Protein 2HF1 (pdb70)

Foldseek 3Di:
DDDDDDDQAPPPPRHHWDQDPVQRWTHDLVQQWTWHQPPNRTDPVRIDHHDVVRNVVVD/DDDDDQAPPPPRHHWDQDVVQRWTADLVQQWTWHQDPNRTDPVRIDHHDPVRSVVVD

Nearest PDB structures (foldseek):
  2hf1-assembly1_A  TM=1.003E+00  e=1.181E-09  Chromobacterium violaceum ATCC 12472
  2pk7-assembly1_B  TM=8.295E-01  e=1.193E-05  Pseudomonas protegens Pf-5
  2jr6-assembly1_A  TM=7.618E-01  e=2.304E-05  Neisseria meningitidis Z2491
  2jny-assembly1_A  TM=8.254E-01  e=7.559E-04  Corynebacterium glutamicum
  2js4-assembly1_A  TM=7.408E-01  e=1.896E-04  Bordetella bronchiseptica RB50

Solvent-accessible surface area: 7024 Å² total

Secondary structure (DSSP, 8-state):
----EEE-B-TTT--B-EEETTTTEEEETTTTEEEE-BTTB--GGG-EEPPHHHHGGG-/--EEE-B-TTT--B-EEETTTTEEEETTTTEEEE-BTTB--GGG-EEPPHHHHGGG-

Sequence (116 aa):
DAKFLEILVCPLCKGPLVFDKSKDELICKGDRLAFPIKDGIPLESEARELAPEEEVKLEKFLEILVCPLCKGPLVFDKSKDELICKGDRLAFPIKDGIPLESEARELAPEEEVKLE

Structure (mmCIF, N/CA/C/O backbone):
data_2HF1
#
_entry.id   2HF1
#
_cell.length_a   27.517
_cell.length_b   93.854
_cell.length_c   87.219
_cell.angle_alpha   90.00
_cell.angle_beta   90.00
_cell.angle_gamma   90.00
#
_symmetry.space_group_name_H-M   'C 2 2 21'
#
loop_
_entity.id
_entity.type
_entity.pdbx_description
1 polymer 'Tetraacyldisaccharide-1-P 4-kinase'
2 non-polymer 'ZINC ION'
3 water water
#
loop_
_atom_site.group_PDB
_atom_site.id
_atom_site.type_symbol
_atom_site.label_atom_id
_atom_site.label_alt_id
_atom_site.label_comp_id
_atom_site.label_asym_id
_atom_site.label_entity_id
_atom_site.label_seq_id
_atom_site.pdbx_PDB_ins_code
_atom_site.Cartn_x
_atom_site.Cartn_y
_atom_site.Cartn_z
_atom_site.occupancy
_atom_site.B_iso_or_equiv
_atom_site.auth_seq_id
_atom_site.auth_comp_id
_atom_site.auth_asym_id
_atom_site.auth_atom_id
_atom_site.pdbx_PDB_model_num
ATOM 1 N N . ASP A 1 2 ? -0.180 52.346 48.091 1.00 42.04 2 ASP A N 1
ATOM 2 C CA . ASP A 1 2 ? -0.766 51.284 47.223 1.00 41.31 2 ASP A CA 1
ATOM 3 C C . ASP A 1 2 ? -0.720 49.927 47.924 1.00 41.55 2 ASP A C 1
ATOM 4 O O . ASP A 1 2 ? 0.107 49.703 48.810 1.00 41.92 2 ASP A O 1
ATOM 6 N N . ALA A 1 3 ? -1.614 49.028 47.524 1.00 40.63 3 ALA A N 1
ATOM 7 C CA . ALA A 1 3 ? -1.672 47.698 48.109 1.00 38.12 3 ALA A CA 1
ATOM 8 C C . ALA A 1 3 ? -0.499 46.885 47.593 1.00 37.66 3 ALA A C 1
ATOM 9 O O . ALA A 1 3 ? -0.280 46.796 46.385 1.00 37.28 3 ALA A O 1
ATOM 11 N N . LYS A 1 4 ? 0.259 46.297 48.508 1.00 35.75 4 LYS A N 1
ATOM 12 C CA . LYS A 1 4 ? 1.403 45.490 48.117 1.00 33.27 4 LYS A CA 1
ATOM 13 C C . LYS A 1 4 ? 1.524 44.237 48.967 1.00 29.77 4 LYS A C 1
ATOM 14 O O . LYS A 1 4 ? 0.861 44.102 49.998 1.00 25.52 4 LYS A O 1
ATOM 20 N N . PHE A 1 5 ? 2.374 43.323 48.516 1.00 26.22 5 PHE A N 1
ATOM 21 C CA . PHE A 1 5 ? 2.583 42.062 49.206 1.00 25.15 5 PHE A CA 1
ATOM 22 C C . PHE A 1 5 ? 3.808 42.075 50.119 1.00 23.05 5 PHE A C 1
ATOM 23 O O . PHE A 1 5 ? 4.950 42.069 49.658 1.00 21.96 5 PHE A O 1
ATOM 31 N N . LEU A 1 6 ? 3.546 42.102 51.422 1.00 22.04 6 LEU A N 1
ATOM 32 C CA . LEU A 1 6 ? 4.589 42.088 52.438 1.00 21.30 6 LEU A CA 1
ATOM 33 C C . LEU A 1 6 ? 4.227 41.016 53.468 1.00 22.10 6 LEU A C 1
ATOM 34 O O . LEU A 1 6 ? 3.144 41.053 54.060 1.00 18.79 6 LEU A O 1
ATOM 39 N N . GLU A 1 7 ? 5.118 40.050 53.670 1.00 21.68 7 GLU A N 1
ATOM 40 C CA . GLU A 1 7 ? 4.858 39.005 54.657 1.00 21.81 7 GLU A CA 1
ATOM 41 C C . GLU A 1 7 ? 6.109 38.647 55.450 1.00 20.58 7 GLU A C 1
ATOM 42 O O . GLU A 1 7 ? 7.186 38.470 54.885 1.00 20.10 7 GLU A O 1
ATOM 48 N N . ILE A 1 8 ? 5.965 38.564 56.770 1.00 19.99 8 ILE A N 1
ATOM 49 C CA . ILE A 1 8 ? 7.091 38.213 57.628 1.00 18.14 8 ILE A CA 1
ATOM 50 C C . ILE A 1 8 ? 7.449 36.748 57.367 1.00 15.73 8 ILE A C 1
ATOM 51 O O . ILE A 1 8 ? 6.574 35.903 57.222 1.00 15.26 8 ILE A O 1
ATOM 56 N N . LEU A 1 9 ? 8.740 36.451 57.292 1.00 15.80 9 LEU A N 1
ATOM 57 C CA . LEU A 1 9 ? 9.174 35.092 57.011 1.00 15.97 9 LEU A CA 1
ATOM 58 C C . LEU A 1 9 ? 9.517 34.289 58.249 1.00 15.80 9 LEU A C 1
ATOM 59 O O . LEU A 1 9 ? 10.685 34.135 58.580 1.00 15.97 9 LEU A O 1
ATOM 64 N N . VAL A 1 10 ? 8.481 33.812 58.936 1.00 16.31 10 VAL A N 1
ATOM 65 C CA . VAL A 1 10 ? 8.636 32.976 60.113 1.00 18.81 10 VAL A CA 1
ATOM 66 C C . VAL A 1 10 ? 7.695 31.798 59.914 1.00 18.90 10 VAL A C 1
ATOM 67 O O . VAL A 1 10 ? 6.725 31.890 59.154 1.00 19.96 10 VAL A O 1
ATOM 71 N N . CYS A 1 11 ? 7.990 30.687 60.573 1.00 19.67 11 CYS A N 1
ATOM 72 C CA . CYS A 1 11 ? 7.153 29.508 60.446 1.00 20.99 11 CYS A CA 1
ATOM 73 C C . CYS A 1 11 ? 5.746 29.836 60.930 1.00 23.23 11 CYS A C 1
ATOM 74 O O . CYS A 1 11 ? 5.573 30.377 62.016 1.00 24.70 11 CYS A O 1
ATOM 77 N N . PRO A 1 12 ? 4.721 29.510 60.131 1.00 26.07 12 PRO A N 1
ATOM 78 C CA . PRO A 1 12 ? 3.340 29.797 60.528 1.00 29.51 12 PRO A CA 1
ATOM 79 C C . PRO A 1 12 ? 2.905 29.106 61.824 1.00 33.24 12 PRO A C 1
ATOM 80 O O . PRO A 1 12 ? 1.859 29.433 62.382 1.00 35.73 12 PRO A O 1
ATOM 84 N N . LEU A 1 13 ? 3.710 28.162 62.305 1.00 34.71 13 LEU A N 1
ATOM 85 C CA . LEU A 1 13 ? 3.387 27.443 63.533 1.00 35.34 13 LEU A CA 1
ATOM 86 C C . LEU A 1 13 ? 4.110 27.941 64.783 1.00 35.37 13 LEU A C 1
ATOM 87 O O . LEU A 1 13 ? 3.486 28.494 65.690 1.00 35.34 13 LEU A O 1
ATOM 92 N N . CYS A 1 14 ? 5.423 27.736 64.832 1.00 33.37 14 CYS A N 1
ATOM 93 C CA . CYS A 1 14 ? 6.227 28.133 65.984 1.00 31.28 14 CYS A CA 1
ATOM 94 C C . CYS A 1 14 ? 6.726 29.573 65.930 1.00 32.87 14 CYS A C 1
ATOM 95 O O . CYS A 1 14 ? 7.301 30.067 66.901 1.00 32.79 14 CYS A O 1
ATOM 98 N N . LYS A 1 15 ? 6.513 30.239 64.799 1.00 33.87 15 LYS A N 1
ATOM 99 C CA . LYS A 1 15 ? 6.968 31.616 64.611 1.00 32.86 15 LYS A CA 1
ATOM 100 C C . LYS A 1 15 ? 8.490 31.739 64.623 1.00 30.61 15 LYS A C 1
ATOM 101 O O . LYS A 1 15 ? 9.031 32.820 64.859 1.00 30.30 15 LYS A O 1
ATOM 107 N N . GLY A 1 16 ? 9.178 30.632 64.360 1.00 27.88 16 GLY A N 1
ATOM 108 C CA . GLY A 1 16 ? 10.632 30.656 64.332 1.00 27.20 16 GLY A CA 1
ATOM 109 C C . GLY A 1 16 ? 11.157 30.980 62.944 1.00 25.72 16 GLY A C 1
ATOM 110 O O . GLY A 1 16 ? 10.388 30.979 61.981 1.00 24.29 16 GLY A O 1
ATOM 111 N N . PRO A 1 17 ? 12.463 31.262 62.803 1.00 26.42 17 PRO A N 1
ATOM 112 C CA . PRO A 1 17 ? 13.064 31.585 61.504 1.00 24.70 17 PRO A CA 1
ATOM 113 C C . PRO A 1 17 ? 13.086 30.388 60.554 1.00 22.86 17 PRO A C 1
ATOM 114 O O . PRO A 1 17 ? 13.028 29.238 60.983 1.00 20.63 17 PRO A O 1
ATOM 118 N N . LEU A 1 18 ? 13.173 30.673 59.261 1.00 19.06 18 LEU A N 1
ATOM 119 C CA . LEU A 1 18 ? 13.193 29.631 58.243 1.00 19.65 18 LEU A CA 1
ATOM 120 C C . LEU A 1 18 ? 14.532 29.578 57.530 1.00 17.88 18 LEU A C 1
ATOM 121 O O . LEU A 1 18 ? 15.219 30.595 57.390 1.00 18.24 18 LEU A O 1
ATOM 126 N N . VAL A 1 19 ? 14.904 28.383 57.084 1.00 19.20 19 VAL A N 1
ATOM 127 C CA . VAL A 1 19 ? 16.158 28.195 56.363 1.00 20.52 19 VAL A CA 1
ATOM 128 C C . VAL A 1 19 ? 15.843 28.095 54.872 1.00 19.38 19 VAL A C 1
ATOM 129 O O . VAL A 1 19 ? 15.015 27.280 54.462 1.00 19.45 19 VAL A O 1
ATOM 133 N N . PHE A 1 20 ? 16.497 28.925 54.066 1.00 17.72 20 PHE A N 1
ATOM 134 C CA . PHE A 1 20 ? 16.248 28.919 52.632 1.00 19.15 20 PHE A CA 1
ATOM 135 C C . PHE A 1 20 ? 17.029 27.811 51.955 1.00 19.31 20 PHE A C 1
ATOM 136 O O . PHE A 1 20 ? 18.245 27.720 52.105 1.00 18.92 20 PH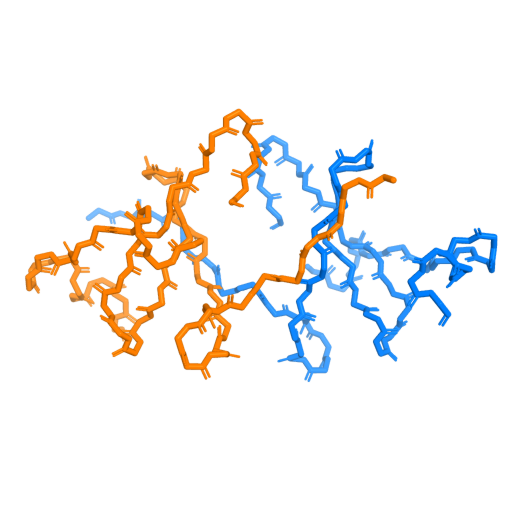E A O 1
ATOM 144 N N . ASP A 1 21 ? 16.310 26.960 51.230 1.00 21.05 21 ASP A N 1
ATOM 145 C CA . ASP A 1 21 ? 16.923 25.861 50.491 1.00 22.88 21 ASP A CA 1
ATOM 146 C C . ASP A 1 21 ? 16.881 26.240 49.017 1.00 23.99 21 ASP A C 1
ATOM 147 O O . ASP A 1 21 ? 15.827 26.195 48.385 1.00 24.23 21 ASP A O 1
ATOM 152 N N . LYS A 1 22 ? 18.033 26.619 48.479 1.00 27.95 22 LYS A N 1
ATOM 153 C CA . LYS A 1 22 ? 18.146 27.029 47.083 1.00 32.08 22 LYS A CA 1
ATOM 154 C C . LYS A 1 22 ? 17.767 25.930 46.086 1.00 33.76 22 LYS A C 1
ATOM 155 O O . LYS A 1 22 ? 17.048 26.184 45.116 1.00 33.33 22 LYS A O 1
ATOM 161 N N . SER A 1 23 ? 18.243 24.715 46.331 1.00 34.70 23 SER A N 1
ATOM 162 C CA . SER A 1 23 ? 17.981 23.589 45.438 1.00 36.20 23 SER A CA 1
ATOM 163 C C . SER A 1 23 ? 16.514 23.175 45.307 1.00 35.65 23 SER A C 1
ATOM 164 O O . SER A 1 23 ? 16.081 22.767 44.233 1.00 35.63 23 SER A O 1
ATOM 167 N N . LYS A 1 24 ? 15.749 23.265 46.389 1.00 35.73 24 LYS A N 1
ATOM 168 C CA . LYS A 1 24 ? 14.337 22.890 46.335 1.00 36.07 24 LYS A CA 1
ATOM 169 C C . LYS A 1 24 ? 13.423 24.106 46.380 1.00 34.67 24 LYS A C 1
ATOM 170 O O . LYS A 1 24 ? 12.199 23.966 46.379 1.00 33.63 24 LYS A O 1
ATOM 176 N N . ASP A 1 25 ? 14.031 25.290 46.392 1.00 33.07 25 ASP A N 1
ATOM 177 C CA . ASP A 1 25 ? 13.311 26.557 46.484 1.00 33.08 25 ASP A CA 1
ATOM 178 C C . ASP A 1 25 ? 12.199 26.434 47.525 1.00 28.85 25 ASP A C 1
ATOM 179 O O . ASP A 1 25 ? 11.013 26.547 47.225 1.00 28.47 25 ASP A O 1
ATOM 184 N N . GLU A 1 26 ? 12.613 26.177 48.759 1.00 24.67 26 GLU A N 1
ATOM 185 C CA . GLU A 1 26 ? 11.689 26.030 49.877 1.00 23.01 26 GLU A CA 1
ATOM 186 C C . GLU A 1 26 ? 12.244 26.743 51.100 1.00 19.69 26 GLU A C 1
ATOM 187 O O . GLU A 1 26 ? 13.436 27.043 51.165 1.00 19.10 26 GLU A O 1
ATOM 193 N N . LEU A 1 27 ? 11.367 27.023 52.054 1.00 16.90 27 LEU A N 1
ATOM 194 C CA . LEU A 1 27 ? 11.766 27.657 53.309 1.00 16.59 27 LEU A CA 1
ATOM 195 C C . LEU A 1 27 ? 11.466 26.603 54.367 1.00 15.00 27 LEU A C 1
ATOM 196 O O . LEU A 1 27 ? 10.317 26.202 54.548 1.00 14.14 27 LEU A O 1
ATOM 201 N N . ILE A 1 28 ? 12.514 26.156 55.051 1.00 16.85 28 ILE A N 1
ATOM 202 C CA . ILE A 1 28 ? 12.415 25.096 56.041 1.00 16.57 28 ILE A CA 1
ATOM 203 C C . ILE A 1 28 ? 12.370 25.528 57.501 1.00 18.52 28 ILE A C 1
ATOM 204 O O . ILE A 1 28 ? 13.106 26.417 57.926 1.00 14.43 28 ILE A O 1
ATOM 209 N N . CYS A 1 29 ? 11.489 24.897 58.269 1.00 18.50 29 CYS A N 1
ATOM 210 C CA . CYS A 1 29 ? 11.442 25.177 59.693 1.00 22.14 29 CYS A CA 1
ATOM 211 C C . CYS A 1 29 ? 12.102 23.967 60.333 1.00 23.79 29 CYS A C 1
ATOM 212 O O . CYS A 1 29 ? 11.540 22.874 60.334 1.00 21.93 29 CYS A O 1
ATOM 215 N N . LYS A 1 30 ? 13.300 24.173 60.863 1.00 24.85 30 LYS A N 1
ATOM 216 C CA . LYS A 1 30 ? 14.058 23.104 61.491 1.00 30.35 30 LYS A CA 1
ATOM 217 C C . LYS A 1 30 ? 13.300 22.481 62.661 1.00 30.78 30 LYS A C 1
ATOM 218 O O . LYS A 1 30 ? 13.103 21.267 62.705 1.00 31.63 30 LYS A O 1
ATOM 224 N N . GLY A 1 31 ? 12.865 23.321 63.595 1.00 31.68 31 GLY A N 1
ATOM 225 C CA . GLY A 1 31 ? 12.148 22.848 64.768 1.00 32.72 31 GLY A CA 1
ATOM 226 C C . GLY A 1 31 ? 10.881 22.043 64.535 1.00 35.44 31 GLY A C 1
ATOM 227 O O . GLY A 1 31 ? 10.508 21.216 65.371 1.00 36.07 31 GLY A O 1
ATOM 228 N N . ASP A 1 32 ? 10.211 22.274 63.410 1.00 33.60 32 ASP A N 1
ATOM 229 C CA . ASP A 1 32 ? 8.982 21.550 63.101 1.00 30.70 32 ASP A CA 1
ATOM 230 C C . ASP A 1 32 ? 9.168 20.529 61.985 1.00 29.54 32 ASP A C 1
ATOM 231 O O . ASP A 1 32 ? 8.257 19.762 61.683 1.00 27.65 32 ASP A O 1
ATOM 236 N N . ARG A 1 33 ? 10.350 20.525 61.378 1.00 29.35 33 ARG A N 1
ATOM 237 C CA . ARG A 1 33 ? 10.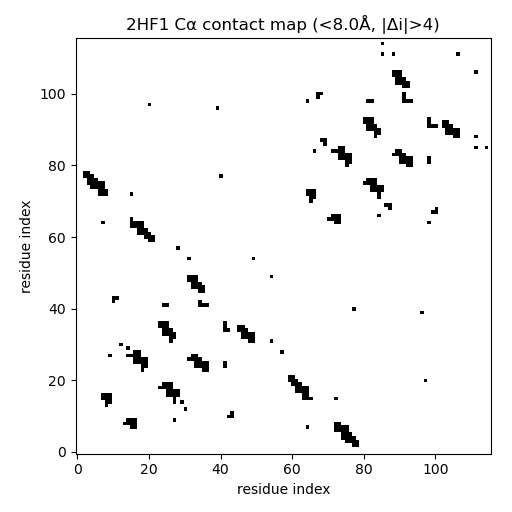655 19.596 60.300 1.00 29.54 33 ARG A CA 1
ATOM 238 C C . ARG A 1 33 ? 9.619 19.704 59.189 1.00 29.45 33 ARG A C 1
ATOM 239 O O . ARG A 1 33 ? 9.055 18.703 58.740 1.00 28.79 33 ARG A O 1
ATOM 241 N N . LEU A 1 34 ? 9.380 20.935 58.754 1.00 27.62 34 LEU A N 1
ATOM 242 C CA . LEU A 1 34 ? 8.427 21.221 57.696 1.00 26.65 34 LEU A CA 1
ATOM 243 C C . LEU A 1 34 ? 9.090 22.107 56.645 1.00 25.87 34 LEU A C 1
ATOM 244 O O . LEU A 1 34 ? 9.939 22.943 56.973 1.00 25.88 34 LEU A O 1
ATOM 249 N N . ALA A 1 35 ? 8.701 21.918 55.388 1.00 22.47 35 ALA A N 1
ATOM 250 C CA . ALA A 1 35 ? 9.234 22.719 54.290 1.00 22.76 35 ALA A CA 1
ATOM 251 C C . ALA A 1 35 ? 8.074 23.433 53.608 1.00 23.38 35 ALA A C 1
ATOM 252 O O . ALA A 1 35 ? 7.122 22.795 53.155 1.00 24.99 35 ALA A O 1
ATOM 254 N N . PHE A 1 36 ? 8.146 24.757 53.548 1.00 20.56 36 PHE A N 1
ATOM 255 C CA . PHE A 1 36 ? 7.103 25.536 52.902 1.00 21.14 36 PHE A CA 1
ATOM 256 C C . PHE A 1 36 ? 7.562 25.856 51.493 1.00 19.83 36 PHE A C 1
ATOM 257 O O . PHE A 1 36 ? 8.728 26.149 51.262 1.00 20.09 36 PHE A O 1
ATOM 265 N N . PRO A 1 37 ? 6.642 25.796 50.527 1.00 20.23 37 PRO A N 1
ATOM 266 C CA . PRO A 1 37 ? 7.019 26.081 49.147 1.00 20.13 37 PRO A CA 1
ATOM 267 C C . PRO A 1 37 ? 7.066 27.554 48.787 1.00 20.45 37 PRO A C 1
ATOM 268 O O . PRO A 1 37 ? 6.427 28.392 49.422 1.00 20.85 37 PRO A O 1
ATOM 272 N N . ILE A 1 38 ? 7.839 27.849 47.755 1.00 21.88 38 ILE A N 1
ATOM 273 C CA . ILE A 1 38 ? 7.962 29.191 47.223 1.00 24.39 38 ILE A CA 1
ATOM 274 C C . ILE A 1 38 ? 7.397 29.027 45.817 1.00 27.35 38 ILE A C 1
ATOM 275 O O . ILE A 1 38 ? 7.968 28.315 44.990 1.00 28.43 38 ILE A O 1
ATOM 280 N N . LYS A 1 39 ? 6.250 29.645 45.564 1.00 27.86 39 LYS A N 1
ATOM 281 C CA . LYS A 1 39 ? 5.603 29.541 44.261 1.00 30.22 39 LYS A CA 1
ATOM 282 C C . LYS A 1 39 ? 5.636 30.883 43.545 1.00 30.68 39 LYS A C 1
ATOM 283 O O . LYS A 1 39 ? 5.246 31.90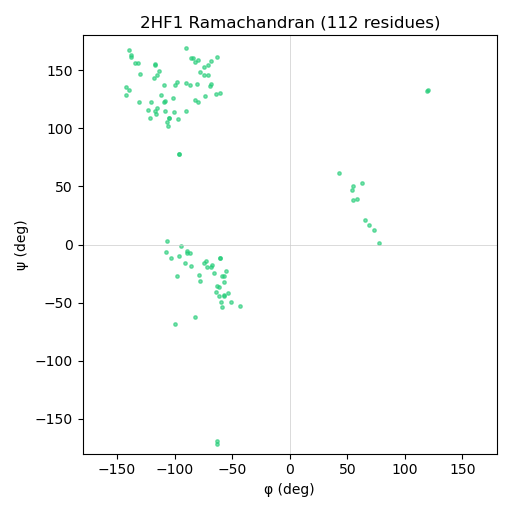0 44.109 1.00 30.17 39 LYS A O 1
ATOM 289 N N . ASP A 1 40 ? 6.111 30.884 42.306 1.00 32.42 40 ASP A N 1
ATOM 290 C CA . ASP A 1 40 ? 6.203 32.123 41.540 1.00 34.91 40 ASP A CA 1
ATOM 291 C C . ASP A 1 40 ? 7.006 33.140 42.348 1.00 34.49 40 ASP A C 1
ATOM 292 O O . ASP A 1 40 ? 6.688 34.323 42.360 1.00 36.46 40 ASP A O 1
ATOM 294 N N . GLY A 1 41 ? 8.040 32.665 43.033 1.00 35.20 41 GLY A N 1
ATOM 295 C CA . GLY A 1 41 ? 8.867 33.547 43.838 1.00 34.08 41 GLY A CA 1
ATOM 296 C C . GLY A 1 41 ? 8.201 34.033 45.115 1.00 32.46 41 GLY A C 1
ATOM 297 O O . GLY A 1 41 ? 8.709 34.944 45.772 1.00 33.75 41 GLY A O 1
ATOM 298 N N . ILE A 1 42 ? 7.077 33.422 45.485 1.00 30.06 42 ILE A N 1
ATOM 299 C CA . ILE A 1 42 ? 6.361 33.826 46.688 1.00 27.38 42 ILE A CA 1
ATOM 300 C C . ILE A 1 42 ? 6.282 32.743 47.762 1.00 26.18 42 ILE A C 1
ATOM 301 O O . ILE A 1 42 ? 5.657 31.703 47.569 1.00 22.24 42 ILE A O 1
ATOM 306 N N . PRO A 1 43 ? 6.915 32.985 48.920 1.00 25.37 43 PRO A N 1
ATOM 307 C CA . PRO A 1 43 ? 6.874 31.988 49.994 1.00 24.48 43 PRO A CA 1
ATOM 308 C C . PRO A 1 43 ? 5.434 31.787 50.466 1.00 24.77 43 PRO A C 1
ATOM 309 O O . PRO A 1 43 ? 4.758 32.744 50.857 1.00 21.97 43 PRO A O 1
ATOM 329 N N . LEU A 1 46 ? 1.754 29.098 54.790 1.00 26.44 46 LEU A N 1
ATOM 330 C CA . LEU A 1 46 ? 0.497 28.506 55.228 1.00 26.82 46 LEU A CA 1
ATOM 331 C C . LEU A 1 46 ? 0.736 27.069 55.665 1.00 26.50 46 LEU A C 1
ATOM 332 O O . LEU A 1 46 ? 1.371 26.305 54.957 1.00 24.33 46 LEU A O 1
ATOM 337 N N . GLU A 1 47 ? 0.217 26.704 56.832 1.00 28.69 47 GLU A N 1
ATOM 338 C CA . GLU A 1 47 ? 0.388 25.352 57.347 1.00 29.56 47 GLU A CA 1
ATOM 339 C C . GLU A 1 47 ? -0.063 24.302 56.326 1.00 28.88 47 GLU A C 1
ATOM 340 O O . GLU A 1 47 ? 0.604 23.288 56.127 1.00 28.19 47 GLU A O 1
ATOM 346 N N . SER A 1 48 ? -1.182 24.565 55.663 1.00 26.80 48 SER A N 1
ATOM 347 C CA . SER A 1 48 ? -1.723 23.652 54.658 1.00 26.40 48 SER A CA 1
ATOM 348 C C . SER A 1 48 ? -0.761 23.361 53.499 1.00 26.32 48 SER A C 1
ATOM 349 O O . SER A 1 48 ? -0.838 22.305 52.871 1.00 24.39 48 SER A O 1
ATOM 352 N N . GLU A 1 49 ? 0.134 24.307 53.216 1.00 25.44 49 GLU A N 1
ATOM 353 C CA . GLU A 1 49 ? 1.094 24.176 52.122 1.00 26.55 49 GLU A CA 1
ATOM 354 C C . GLU A 1 49 ? 2.374 2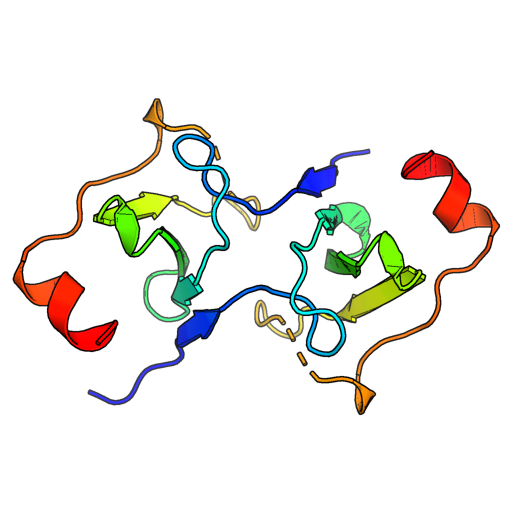3.424 52.488 1.00 26.14 49 GLU A C 1
ATOM 355 O O . GLU A 1 49 ? 3.088 22.962 51.610 1.00 25.98 49 GLU A O 1
ATOM 361 N N . ALA A 1 50 ? 2.658 23.306 53.781 1.00 29.23 50 ALA A N 1
ATOM 362 C CA . ALA A 1 50 ? 3.874 22.644 54.246 1.00 30.21 50 ALA A CA 1
ATOM 363 C C . ALA A 1 50 ? 3.910 21.133 54.062 1.00 32.29 50 ALA A C 1
ATOM 364 O O . ALA A 1 50 ? 2.896 20.446 54.163 1.00 30.24 50 ALA A O 1
ATOM 366 N N . ARG A 1 51 ? 5.104 20.624 53.794 1.00 34.36 51 ARG A N 1
ATOM 367 C CA . ARG A 1 51 ? 5.300 19.192 53.625 1.00 36.76 51 ARG A CA 1
ATOM 368 C C . ARG A 1 51 ? 6.267 18.763 54.724 1.00 36.62 51 ARG A C 1
ATOM 369 O O . ARG A 1 51 ? 7.176 19.513 55.073 1.00 35.03 51 ARG A O 1
ATOM 377 N N . GLU A 1 52 ? 6.068 17.572 55.280 1.00 38.03 52 GLU A N 1
ATOM 378 C CA . GLU A 1 52 ? 6.967 17.071 56.315 1.00 39.54 52 GLU A CA 1
ATOM 379 C C . GLU A 1 52 ? 8.264 16.654 55.633 1.00 39.14 52 GLU A C 1
ATOM 380 O O . GLU A 1 52 ? 8.231 16.169 54.503 1.00 37.29 52 GLU A O 1
ATOM 386 N N . LEU A 1 53 ? 9.394 16.840 56.316 1.00 37.54 53 LEU A N 1
ATOM 387 C CA . LEU A 1 53 ? 10.699 16.481 55.767 1.00 38.96 53 LEU A CA 1
ATOM 388 C C . LEU A 1 53 ? 10.917 14.978 55.858 1.00 40.20 53 LEU A C 1
ATOM 389 O O . LEU A 1 53 ? 10.369 14.300 56.736 1.00 37.57 53 LEU A O 1
ATOM 394 N N . ALA A 1 54 ? 11.660 14.446 54.897 1.00 42.55 54 ALA A N 1
ATOM 395 C CA . ALA A 1 54 ? 1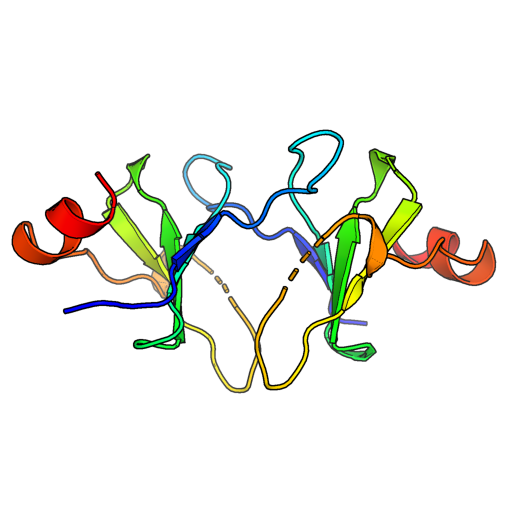1.951 13.030 54.912 1.00 45.66 54 ALA A CA 1
ATOM 396 C C . ALA A 1 54 ? 13.176 12.960 55.856 1.00 46.59 54 ALA A C 1
ATOM 397 O O . ALA A 1 54 ? 13.861 13.963 56.110 1.00 44.98 54 ALA A O 1
ATOM 399 N N . PRO A 1 55 ? 13.469 11.782 56.404 1.00 48.88 55 PRO A N 1
ATOM 400 C CA . PRO A 1 55 ? 14.633 11.743 57.290 1.00 49.36 55 PRO A CA 1
ATOM 401 C C . PRO A 1 55 ? 15.924 11.868 56.500 1.00 49.10 55 PRO A C 1
ATOM 402 O O . PRO A 1 55 ? 16.955 12.209 57.074 1.00 49.41 55 PRO A O 1
ATOM 406 N N . GLU A 1 56 ? 15.854 11.594 55.196 1.00 49.76 56 GLU A N 1
ATOM 407 C CA . GLU A 1 56 ? 17.008 11.695 54.321 1.00 50.35 56 GLU A CA 1
ATOM 408 C C . GLU A 1 56 ? 17.311 13.172 54.116 1.00 49.85 56 GLU A C 1
ATOM 409 O O . GLU A 1 56 ? 18.388 13.536 53.636 1.00 49.51 56 GLU A O 1
ATOM 415 N N . GLU A 1 57 ? 16.351 14.016 54.485 1.00 49.42 57 GLU A N 1
ATOM 416 C CA . GLU A 1 57 ? 16.508 15.454 54.357 1.00 47.58 57 GLU A CA 1
ATOM 417 C C . GLU A 1 57 ? 16.924 16.091 55.674 1.00 47.99 57 GLU A C 1
ATOM 418 O O . GLU A 1 57 ? 17.538 17.153 55.658 1.00 47.15 57 GLU A O 1
ATOM 424 N N . GLU A 1 58 ? 16.567 15.482 56.804 1.00 48.77 58 GLU A N 1
ATOM 425 C CA . GLU A 1 58 ? 16.950 16.034 58.097 1.00 51.17 58 GLU A CA 1
ATOM 426 C C . GLU A 1 58 ? 18.468 15.962 58.242 1.00 51.72 58 GLU A C 1
ATOM 427 O O . GLU A 1 58 ? 19.070 16.741 58.979 1.00 51.97 58 GLU A O 1
ATOM 433 N N . VAL A 1 59 ? 19.086 15.033 57.517 1.00 52.18 59 VAL A N 1
ATOM 434 C CA . VAL A 1 59 ? 20.535 14.858 57.584 1.00 51.91 59 VAL A CA 1
ATOM 435 C C . VAL A 1 59 ? 21.358 16.105 57.253 1.00 51.35 59 VAL A C 1
ATOM 436 O O . VAL A 1 59 ? 22.323 16.401 57.952 1.00 51.17 59 VAL A O 1
ATOM 440 N N . LYS A 1 60 ? 20.986 16.844 56.207 1.00 50.98 60 LYS A N 1
ATOM 441 C CA . LYS A 1 60 ? 21.760 18.029 55.823 1.00 50.97 60 LYS A CA 1
ATOM 442 C C . LYS A 1 60 ? 21.614 19.260 56.715 1.00 50.80 60 LYS A C 1
ATOM 443 O O . LYS A 1 60 ? 22.423 20.184 56.636 1.00 51.40 60 LYS A O 1
ATOM 449 N N . LEU A 1 61 ? 20.586 19.290 57.552 1.00 50.17 61 LEU A N 1
ATOM 450 C CA . LEU A 1 61 ? 20.405 20.417 58.455 1.00 49.44 61 LEU A CA 1
ATOM 451 C C . LEU A 1 61 ? 21.080 19.981 59.745 1.00 49.76 61 LEU A C 1
ATOM 452 O O . LEU A 1 61 ? 21.144 20.731 60.722 1.00 50.49 61 LEU A O 1
ATOM 457 N N . GLU A 1 62 ? 21.591 18.748 59.702 1.00 49.89 62 GLU A N 1
ATOM 458 C CA . GLU A 1 62 ? 22.299 18.089 60.801 1.00 50.45 62 GLU A CA 1
ATOM 459 C C . GLU A 1 62 ? 21.416 17.289 61.747 1.00 50.87 62 GLU A C 1
ATOM 460 O O . GLU A 1 62 ? 20.811 17.894 62.655 1.00 51.77 62 GLU A O 1
ATOM 466 N N . LYS B 1 4 ? 25.607 22.012 49.558 1.00 28.16 4 LYS B N 1
ATOM 467 C CA . LYS B 1 4 ? 24.352 22.653 49.062 1.00 28.73 4 LYS B CA 1
ATOM 468 C C . LYS B 1 4 ? 24.215 23.989 49.772 1.00 29.70 4 LYS B C 1
ATOM 469 O O . LYS B 1 4 ? 24.723 24.152 50.893 1.00 31.89 4 LYS B O 1
ATOM 471 N N . PHE B 1 5 ? 23.539 24.930 49.118 1.00 25.52 5 PHE B N 1
ATOM 472 C CA . PHE B 1 5 ? 23.347 26.269 49.655 1.00 27.94 5 PHE B CA 1
ATOM 473 C C . PHE B 1 5 ? 22.086 26.392 50.493 1.00 28.07 5 PHE B C 1
ATOM 474 O O . PHE B 1 5 ? 20.963 26.289 49.986 1.00 27.41 5 PHE B O 1
ATOM 482 N N . LEU B 1 6 ? 22.288 26.642 51.780 1.00 27.13 6 LEU B N 1
ATOM 483 C CA . LEU B 1 6 ? 21.189 26.765 52.720 1.00 29.11 6 LEU B CA 1
ATOM 484 C C . LEU B 1 6 ? 21.572 27.870 53.679 1.00 28.35 6 LEU B C 1
ATOM 485 O O . LEU B 1 6 ? 22.660 27.829 54.253 1.00 27.74 6 LEU B O 1
ATOM 490 N N . GLU B 1 7 ? 20.685 28.841 53.868 1.00 26.90 7 GLU B N 1
ATOM 491 C CA . GLU B 1 7 ? 20.981 29.936 54.772 1.00 26.10 7 GLU B CA 1
ATOM 492 C C . GLU B 1 7 ? 19.740 30.344 55.545 1.00 25.89 7 GLU B C 1
ATOM 493 O O . GLU B 1 7 ? 18.635 30.435 54.995 1.00 22.96 7 GLU B O 1
ATOM 499 N N . ILE B 1 8 ? 19.931 30.543 56.842 1.00 22.88 8 ILE B N 1
ATOM 500 C CA . ILE B 1 8 ? 18.851 30.950 57.719 1.00 22.36 8 ILE B CA 1
ATOM 501 C C . ILE B 1 8 ? 18.494 32.380 57.336 1.00 19.57 8 ILE B C 1
ATOM 502 O O . ILE B 1 8 ? 19.375 33.207 57.107 1.00 18.21 8 ILE B O 1
ATOM 507 N N . LEU B 1 9 ? 17.200 32.665 57.258 1.00 18.99 9 LEU B N 1
ATOM 508 C CA . LEU B 1 9 ? 16.750 33.995 56.881 1.00 18.43 9 LEU B CA 1
ATOM 509 C C . LEU B 1 9 ? 16.423 34.895 58.072 1.00 20.22 9 LEU B C 1
ATOM 510 O O . LEU B 1 9 ? 15.262 35.100 58.429 1.00 20.59 9 LEU B O 1
ATOM 515 N N . VAL B 1 10 ? 17.475 35.414 58.691 1.00 19.12 10 VAL B N 1
ATOM 516 C CA . VAL B 1 10 ? 17.338 36.333 59.810 1.00 20.53 10 VAL B CA 1
ATOM 517 C C . VAL B 1 10 ? 18.306 37.475 59.547 1.00 18.30 10 VAL B C 1
ATOM 518 O O . VAL B 1 10 ? 19.279 37.318 58.806 1.00 18.38 10 VAL B O 1
ATOM 522 N N . CYS B 1 11 ? 18.031 38.632 60.132 1.00 19.90 11 CYS B N 1
ATOM 523 C CA . CYS B 1 11 ? 18.905 39.781 59.951 1.00 19.77 11 CYS B CA 1
ATOM 524 C C . CYS B 1 11 ? 20.255 39.448 60.566 1.00 21.45 11 CYS B C 1
ATOM 525 O O . CYS B 1 11 ? 20.330 38.994 61.706 1.00 20.28 11 CYS B O 1
ATOM 528 N N . PRO B 1 12 ? 21.347 39.656 59.816 1.00 23.40 12 PRO B N 1
ATOM 529 C CA . PRO B 1 12 ? 22.666 39.341 60.373 1.00 26.48 12 PRO B CA 1
ATOM 530 C C . PRO B 1 12 ? 23.086 40.244 61.525 1.00 28.82 12 PRO B C 1
ATOM 531 O O . PRO B 1 12 ? 23.990 39.908 62.294 1.00 29.62 12 PRO B O 1
ATOM 535 N N . LEU B 1 13 ? 22.426 41.387 61.640 1.00 29.04 13 LEU B N 1
ATOM 536 C CA . LEU B 1 13 ? 22.729 42.345 62.689 1.00 31.66 13 LEU B CA 1
ATOM 537 C C . LEU B 1 13 ? 22.068 42.017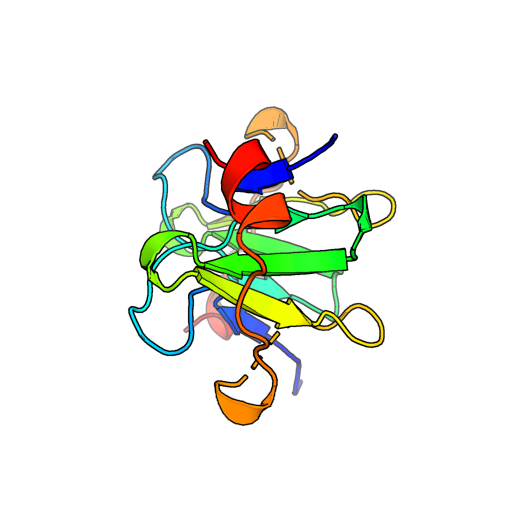 64.021 1.00 30.15 13 LEU B C 1
ATOM 538 O O . LEU B 1 13 ? 22.753 41.803 65.020 1.00 31.93 13 LEU B O 1
ATOM 543 N N . CYS B 1 14 ? 20.734 42.021 64.027 1.00 27.87 14 CYS B N 1
ATOM 544 C CA . CYS B 1 14 ? 19.923 41.742 65.215 1.00 24.76 14 CYS B CA 1
ATOM 545 C C . CYS B 1 14 ? 19.452 40.289 65.305 1.00 24.29 14 CYS B C 1
ATOM 546 O O . CYS B 1 14 ? 18.888 39.886 66.318 1.00 23.91 14 CYS B O 1
ATOM 549 N N . LYS B 1 15 ? 19.649 39.517 64.238 1.00 23.12 15 LYS B N 1
ATOM 550 C CA . LYS B 1 15 ? 19.228 38.113 64.219 1.00 22.50 15 LYS B CA 1
ATOM 551 C C . LYS B 1 15 ? 17.706 37.997 64.201 1.00 21.90 15 LYS B C 1
ATOM 552 O O . LYS B 1 15 ? 17.137 36.932 64.461 1.00 21.79 15 LYS B O 1
ATOM 558 N N . GLY B 1 16 ? 17.046 39.100 63.865 1.00 20.43 16 GLY B N 1
ATOM 559 C CA . GLY B 1 16 ? 15.596 39.108 63.822 1.00 20.28 16 GLY B CA 1
ATOM 560 C C . GLY B 1 16 ? 15.012 38.627 62.501 1.00 19.79 16 GLY B C 1
ATOM 561 O O . GLY B 1 16 ? 15.696 38.610 61.480 1.00 16.64 16 GLY B O 1
ATOM 562 N N . PRO B 1 17 ? 13.732 38.232 62.495 1.00 21.01 17 PRO B N 1
ATOM 563 C CA . PRO B 1 17 ? 13.079 37.753 61.277 1.00 20.71 17 PRO B CA 1
ATOM 564 C C . PRO B 1 17 ? 12.997 38.841 60.194 1.00 18.80 17 PRO B C 1
ATOM 565 O O . PRO B 1 17 ? 13.124 40.031 60.473 1.00 18.62 17 PRO B O 1
ATOM 569 N N . LEU B 1 18 ? 12.779 38.419 58.957 1.00 18.22 18 LEU B N 1
ATOM 570 C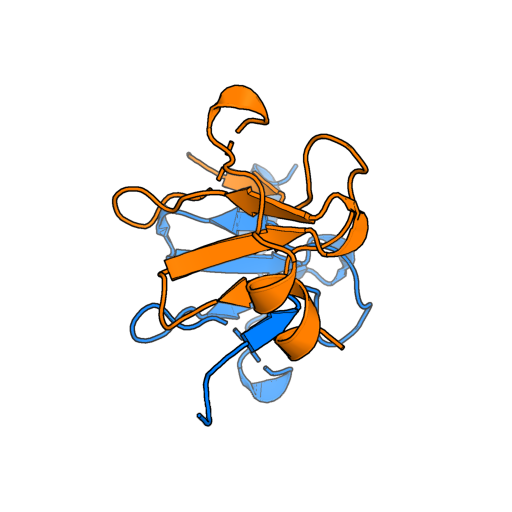 CA . LEU B 1 18 ? 12.705 39.355 57.847 1.00 16.45 18 LEU B CA 1
ATOM 571 C C . LEU B 1 18 ? 11.340 39.350 57.177 1.00 15.09 18 LEU B C 1
ATOM 572 O O . LEU B 1 18 ? 10.605 38.361 57.227 1.00 16.78 18 LEU B O 1
ATOM 577 N N . VAL B 1 19 ? 11.019 40.473 56.552 1.00 13.34 19 VAL B N 1
ATOM 578 C CA . VAL B 1 19 ? 9.762 40.645 55.847 1.00 13.75 19 VAL B CA 1
ATOM 579 C C . VAL B 1 19 ? 10.047 40.661 54.350 1.00 15.81 19 VAL B C 1
ATOM 580 O O . VAL B 1 19 ? 10.860 41.453 53.870 1.00 14.53 19 VAL B O 1
ATOM 584 N N . PHE B 1 20 ? 9.398 39.764 53.623 1.00 14.64 20 PHE B N 1
ATOM 585 C CA . PHE B 1 20 ? 9.583 39.689 52.184 1.00 16.01 20 PHE B CA 1
ATOM 586 C C . PHE B 1 20 ? 8.750 40.777 51.503 1.00 15.58 20 PHE B C 1
ATOM 587 O O . PHE B 1 20 ? 7.537 40.852 51.700 1.00 16.72 20 PHE B O 1
ATOM 595 N N . ASP B 1 21 ? 9.423 41.622 50.730 1.00 16.75 21 ASP B N 1
ATOM 596 C CA . ASP B 1 21 ? 8.791 42.715 49.985 1.00 19.14 21 ASP B CA 1
ATOM 597 C C . ASP B 1 21 ? 8.792 42.274 48.536 1.00 18.60 21 ASP B C 1
ATOM 598 O O . ASP B 1 21 ? 9.821 42.338 47.853 1.00 19.14 21 ASP B O 1
ATOM 603 N N . LYS B 1 22 ? 7.637 41.819 48.069 1.00 19.35 22 LYS B N 1
ATOM 604 C CA . LYS B 1 22 ? 7.502 41.334 46.707 1.00 22.11 22 LYS B CA 1
ATOM 605 C C . LYS B 1 22 ? 7.730 42.378 45.612 1.00 20.83 22 LYS B C 1
ATOM 606 O O . LYS B 1 22 ? 8.362 42.077 44.605 1.00 20.62 22 LYS B O 1
ATOM 612 N N . SER B 1 23 ? 7.232 43.594 45.812 1.00 21.95 23 SER B N 1
ATOM 613 C CA . SER B 1 23 ? 7.381 44.653 44.811 1.00 24.27 23 SER B CA 1
ATOM 614 C C . SER B 1 23 ? 8.835 45.037 44.518 1.00 26.62 23 SER B C 1
ATOM 615 O O . SER B 1 23 ? 9.196 45.329 43.375 1.00 23.08 23 SER B O 1
ATOM 618 N N . LYS B 1 24 ? 9.679 45.032 45.542 1.00 26.43 24 LYS B N 1
ATOM 619 C CA . LYS B 1 24 ? 11.078 45.381 45.338 1.00 27.55 24 LYS B CA 1
ATOM 620 C C . LYS B 1 24 ? 11.969 44.153 45.319 1.00 26.16 24 LYS B C 1
ATOM 621 O O . LYS B 1 24 ? 13.148 44.231 44.954 1.00 26.42 24 LYS B O 1
ATOM 627 N N . ASP B 1 25 ? 11.395 43.025 45.731 1.00 25.77 25 ASP B N 1
ATOM 628 C CA . ASP B 1 25 ? 12.105 41.757 45.774 1.00 26.24 25 ASP B CA 1
ATOM 629 C C . ASP B 1 25 ? 13.280 41.819 46.753 1.00 22.95 25 ASP B C 1
ATOM 630 O O . ASP B 1 25 ? 14.412 41.507 46.394 1.00 20.75 25 ASP B O 1
ATOM 635 N N . GLU B 1 26 ? 12.999 42.223 47.989 1.00 21.62 26 GLU B N 1
ATOM 636 C CA . GLU B 1 26 ? 14.025 42.333 49.022 1.00 19.72 26 GLU B CA 1
ATOM 637 C C . GLU B 1 26 ? 13.495 41.790 50.346 1.00 19.99 26 GLU B C 1
ATOM 638 O O . GLU B 1 26 ? 12.285 41.628 50.513 1.00 18.25 26 GLU B O 1
ATOM 644 N N . LEU B 1 27 ? 14.414 41.508 51.270 1.00 17.45 27 LEU B N 1
ATOM 645 C CA . LEU B 1 27 ? 14.067 41.028 52.608 1.00 17.06 27 LEU B CA 1
ATOM 646 C C . LEU B 1 27 ? 14.394 42.181 53.549 1.00 15.92 27 LEU B C 1
ATOM 647 O O . LEU B 1 27 ? 15.525 42.669 53.597 1.00 17.41 27 LEU B O 1
ATOM 652 N N . ILE B 1 28 ? 13.391 42.618 54.297 1.00 15.53 28 ILE B N 1
ATOM 653 C CA . ILE B 1 28 ? 13.534 43.768 55.170 1.00 16.01 28 ILE B CA 1
ATOM 654 C C . ILE B 1 28 ? 13.560 43.495 56.656 1.00 15.77 28 ILE B C 1
ATOM 655 O O . ILE B 1 28 ? 12.773 42.692 57.158 1.00 14.56 28 ILE B O 1
ATOM 660 N N . CYS B 1 29 ? 14.467 44.174 57.356 1.00 15.93 29 CYS B N 1
ATOM 661 C CA . CYS B 1 29 ? 14.512 44.070 58.803 1.00 18.17 29 CYS B CA 1
ATOM 662 C C . CYS B 1 29 ? 13.915 45.387 59.294 1.00 19.31 29 CYS B C 1
ATOM 663 O O . CYS B 1 29 ? 14.530 46.442 59.147 1.00 20.45 29 CYS B O 1
ATOM 666 N N . LYS B 1 30 ? 12.713 45.327 59.854 1.00 21.94 30 LYS B N 1
ATOM 667 C CA . LYS B 1 30 ? 12.055 46.527 60.349 1.00 24.86 30 LYS B CA 1
ATOM 668 C C . LYS B 1 30 ? 12.888 47.211 61.421 1.00 24.68 30 LYS B C 1
ATOM 669 O O . LYS B 1 30 ? 13.131 48.417 61.352 1.00 22.55 30 LYS B O 1
ATOM 675 N N . GLY B 1 31 ? 13.337 46.431 62.400 1.00 25.26 31 GLY B N 1
ATOM 676 C CA . GLY B 1 31 ? 14.131 46.979 63.485 1.00 28.31 31 GLY B CA 1
ATOM 677 C C . GLY B 1 31 ? 15.322 47.826 63.071 1.00 29.69 31 GLY B C 1
ATOM 678 O O . GLY B 1 31 ? 15.502 48.933 63.582 1.00 31.95 31 GLY B O 1
ATOM 679 N N . ASP B 1 32 ? 16.140 47.313 62.157 1.00 29.42 32 ASP B N 1
ATOM 680 C CA . ASP B 1 32 ? 17.323 48.036 61.695 1.00 30.98 32 ASP B CA 1
ATOM 681 C C . ASP B 1 32 ? 17.054 48.937 60.496 1.00 30.08 32 ASP B C 1
ATOM 682 O O . ASP B 1 32 ? 17.936 49.678 60.068 1.00 30.86 32 ASP B O 1
ATOM 687 N N . ARG B 1 33 ? 15.841 48.870 59.958 1.00 31.44 33 ARG B N 1
ATOM 688 C CA . ARG B 1 33 ? 15.469 49.669 58.792 1.00 31.34 33 ARG B CA 1
ATOM 689 C C . ARG B 1 33 ? 16.397 49.377 57.614 1.00 29.64 33 ARG B C 1
ATOM 690 O O . ARG B 1 33 ? 16.785 50.281 56.869 1.00 27.85 33 ARG B O 1
ATOM 698 N N . LEU B 1 34 ? 16.747 48.106 57.452 1.00 26.03 34 LEU B N 1
ATOM 699 C CA . LEU B 1 34 ? 17.624 47.679 56.370 1.00 23.64 34 LEU B CA 1
ATOM 700 C C . LEU B 1 34 ? 16.885 46.765 55.400 1.00 22.64 34 LEU B C 1
ATOM 701 O O . LEU B 1 34 ? 16.026 45.979 55.800 1.00 20.70 34 LEU B O 1
ATOM 706 N N . ALA B 1 35 ? 17.234 46.867 54.124 1.00 19.11 35 ALA B N 1
ATOM 707 C CA . ALA B 1 35 ? 16.621 46.034 53.106 1.00 19.95 35 ALA B CA 1
ATOM 708 C C . ALA B 1 35 ? 17.708 45.265 52.376 1.00 19.61 35 ALA B C 1
ATOM 709 O O . ALA B 1 35 ? 18.567 45.861 51.716 1.00 16.31 35 ALA B O 1
ATOM 711 N N . PHE B 1 36 ? 17.670 43.941 52.502 1.00 18.52 36 PHE B N 1
ATOM 712 C CA . PHE B 1 36 ? 18.649 43.090 51.842 1.00 17.95 36 PHE B CA 1
ATOM 713 C C . PHE B 1 36 ? 18.174 42.679 50.458 1.00 17.57 36 PHE B C 1
ATOM 714 O O . PHE B 1 36 ? 17.005 42.354 50.256 1.00 17.49 36 PHE B O 1
ATOM 722 N N . PRO B 1 37 ? 19.087 42.684 49.482 1.00 17.82 37 PRO B N 1
ATOM 723 C CA . PRO B 1 37 ? 18.753 42.315 48.106 1.00 18.82 37 PRO B CA 1
ATOM 724 C C . PRO B 1 37 ? 18.690 40.818 47.875 1.00 18.98 37 PRO B C 1
ATOM 725 O O . PRO B 1 37 ? 19.273 40.036 48.623 1.00 18.12 37 PRO B O 1
ATOM 729 N N . ILE B 1 38 ? 17.985 40.438 46.818 1.00 21.38 38 ILE B N 1
ATOM 730 C CA . ILE B 1 38 ? 17.861 39.047 46.427 1.00 27.02 38 ILE B CA 1
ATOM 731 C C . ILE B 1 38 ? 18.411 38.999 45.005 1.00 29.84 38 ILE B C 1
ATOM 732 O O . ILE B 1 38 ? 17.799 39.518 44.073 1.00 27.77 38 ILE B O 1
ATOM 737 N N . LYS B 1 39 ? 19.582 38.393 44.857 1.00 33.58 39 LYS B N 1
ATOM 738 C CA . LYS B 1 39 ? 20.239 38.290 43.565 1.00 37.64 39 LYS B CA 1
ATOM 739 C C . LYS B 1 39 ? 20.005 36.913 42.973 1.00 39.50 39 LYS B C 1
ATOM 740 O O . LYS B 1 39 ? 20.473 35.907 43.510 1.00 40.63 39 LYS B O 1
ATOM 746 N N . ASP B 1 40 ? 19.271 36.874 41.867 1.00 41.94 40 ASP B N 1
ATOM 747 C CA . ASP B 1 40 ? 18.975 35.622 41.193 1.00 42.77 40 ASP B CA 1
ATOM 748 C C . ASP B 1 40 ? 18.353 34.622 42.161 1.00 42.47 40 ASP B C 1
ATOM 749 O O . ASP B 1 40 ? 18.754 33.460 42.220 1.00 42.18 40 ASP B O 1
ATOM 754 N N . GLY B 1 41 ? 17.371 35.094 42.924 1.00 40.64 41 GLY B N 1
ATOM 755 C CA . GLY B 1 41 ? 16.691 34.237 43.881 1.00 38.29 41 GLY B CA 1
ATOM 756 C C . GLY B 1 41 ? 17.448 33.959 45.168 1.00 35.45 41 GLY B C 1
ATOM 757 O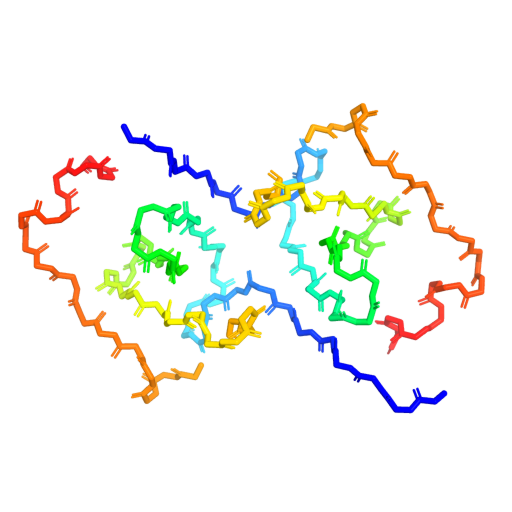 O . GLY B 1 41 ? 16.957 33.230 46.028 1.00 36.64 41 GLY B O 1
ATOM 758 N N . ILE B 1 42 ? 18.635 34.533 45.319 1.00 32.81 42 ILE B N 1
ATOM 759 C CA . ILE B 1 42 ? 19.416 34.297 46.528 1.00 31.87 42 ILE B CA 1
ATOM 760 C C . ILE B 1 42 ? 19.500 35.490 47.479 1.00 29.32 42 ILE B C 1
ATOM 761 O O . ILE B 1 42 ? 20.086 36.519 47.145 1.00 30.83 42 ILE B O 1
ATOM 766 N N . PRO B 1 43 ? 18.925 35.360 48.687 1.00 26.92 43 PRO B N 1
ATOM 767 C CA . PRO B 1 43 ? 18.965 36.455 49.663 1.00 24.74 43 PRO B CA 1
ATOM 768 C C . PRO B 1 43 ? 20.412 36.742 50.074 1.00 22.39 43 PRO B C 1
ATOM 769 O O . PRO B 1 43 ? 21.116 35.860 50.567 1.00 21.15 43 PRO B O 1
ATOM 789 N N . LEU B 1 46 ? 24.128 39.764 54.008 1.00 23.68 46 LEU B N 1
ATOM 790 C CA . LEU B 1 46 ? 25.364 40.387 54.463 1.00 22.56 46 LEU B CA 1
ATOM 791 C C . LEU B 1 46 ? 25.015 41.836 54.741 1.00 21.79 46 LEU B C 1
ATOM 792 O O . LEU B 1 46 ? 24.363 42.490 53.926 1.00 19.32 46 LEU B O 1
ATOM 797 N N . GLU B 1 47 ? 25.439 42.340 55.892 1.00 23.61 47 GLU B N 1
ATOM 798 C CA . GLU B 1 47 ? 25.142 43.716 56.244 1.00 26.04 47 GLU B CA 1
ATOM 799 C C . GLU B 1 47 ? 25.661 44.683 55.181 1.00 26.18 47 GLU B C 1
ATOM 800 O O . GLU B 1 47 ? 25.049 45.723 54.929 1.00 24.62 47 GLU B O 1
ATOM 806 N N . SER B 1 48 ? 26.774 44.321 54.543 1.00 25.15 48 SER B N 1
ATOM 807 C CA . SER B 1 48 ? 27.386 45.168 53.520 1.00 24.17 48 SER B CA 1
ATOM 808 C C . SER B 1 48 ? 26.550 45.293 52.241 1.00 23.90 48 SER B C 1
ATOM 809 O O . SER B 1 48 ? 26.752 46.218 51.454 1.00 22.64 48 SER B O 1
ATOM 812 N N . GLU B 1 49 ? 25.621 44.367 52.035 1.00 22.49 49 GLU B N 1
ATOM 813 C CA . GLU B 1 49 ? 24.769 44.380 50.841 1.00 24.55 49 GLU B CA 1
ATOM 814 C C . GLU B 1 49 ? 23.460 45.148 51.023 1.00 24.55 49 GLU B C 1
ATOM 815 O O . GLU B 1 49 ? 22.790 45.479 50.048 1.00 23.56 49 GLU B O 1
ATOM 821 N N . ALA B 1 50 ? 23.096 45.410 52.272 1.00 23.79 50 ALA B N 1
ATOM 822 C CA . ALA B 1 50 ? 21.851 46.093 52.598 1.00 25.98 50 ALA B CA 1
ATOM 823 C C . ALA B 1 50 ? 21.830 47.594 52.334 1.00 27.60 50 ALA B C 1
ATOM 824 O O . ALA B 1 50 ? 22.866 48.255 52.350 1.00 30.44 50 ALA B O 1
ATOM 826 N N . ARG B 1 51 ? 20.638 48.127 52.087 1.00 28.53 51 ARG B N 1
ATOM 827 C CA . ARG B 1 51 ? 20.481 49.564 51.876 1.00 31.57 51 ARG B CA 1
ATOM 828 C C . ARG B 1 51 ? 19.600 50.069 53.010 1.00 31.61 51 ARG B C 1
ATOM 829 O O . ARG B 1 51 ? 18.830 49.304 53.591 1.00 28.17 51 ARG B O 1
ATOM 837 N N . GLU B 1 52 ? 19.717 51.351 53.333 1.00 32.83 52 GLU B N 1
ATOM 838 C CA . GLU B 1 52 ? 18.918 51.919 54.403 1.00 36.01 52 GLU B CA 1
ATOM 839 C C . GLU B 1 52 ? 17.585 52.369 53.817 1.00 36.36 52 GLU B C 1
ATOM 840 O O . GLU B 1 52 ? 17.544 52.943 52.727 1.00 35.00 52 GLU B O 1
ATOM 846 N N . LEU B 1 53 ? 16.499 52.094 54.532 1.00 35.91 53 LEU B N 1
ATOM 847 C CA . LEU B 1 53 ? 15.174 52.486 54.071 1.00 38.35 53 LEU B CA 1
ATOM 848 C C . LEU B 1 53 ? 14.929 53.956 54.380 1.00 39.92 53 LEU B C 1
ATOM 849 O O . LEU B 1 53 ? 15.284 54.442 55.455 1.00 39.56 53 LEU B O 1
ATOM 854 N N . ALA B 1 54 ? 14.331 54.664 53.432 1.00 42.74 54 ALA B N 1
ATOM 855 C CA . ALA B 1 54 ? 14.021 56.071 53.635 1.00 45.98 54 ALA B CA 1
ATOM 856 C C . ALA B 1 54 ? 12.883 56.112 54.649 1.00 48.55 54 ALA B C 1
ATOM 857 O O . ALA B 1 54 ? 12.120 55.150 54.772 1.00 48.38 54 ALA B O 1
ATOM 859 N N . PRO B 1 55 ? 12.750 57.222 55.392 1.00 50.35 55 PRO B N 1
ATOM 860 C CA . PRO B 1 55 ? 11.681 57.332 56.388 1.00 51.42 55 PRO B CA 1
ATOM 861 C C . PRO B 1 55 ? 10.293 57.090 55.803 1.00 52.04 55 PRO B C 1
ATOM 862 O O . PRO B 1 55 ? 9.361 56.731 56.524 1.00 52.30 55 PRO B O 1
ATOM 866 N N . GLU B 1 56 ? 10.165 57.279 54.494 1.00 52.49 56 GLU B N 1
ATOM 867 C CA . GLU B 1 56 ? 8.886 57.087 53.822 1.00 52.77 56 GLU B CA 1
ATOM 868 C C . GLU B 1 56 ? 8.584 55.611 53.575 1.00 52.25 56 GLU B C 1
ATOM 869 O O . GLU B 1 56 ? 7.421 55.218 53.480 1.00 51.82 56 GLU B O 1
ATOM 875 N N . GLU B 1 57 ? 9.629 54.795 53.470 1.00 51.22 57 GLU B N 1
ATOM 876 C CA . GLU B 1 57 ? 9.444 53.365 53.248 1.00 49.84 57 GLU B CA 1
ATOM 877 C C . GLU B 1 57 ? 9.063 52.689 54.552 1.00 49.10 57 GLU B C 1
ATOM 878 O O . GLU B 1 57 ? 8.348 51.696 54.556 1.00 47.60 57 GLU B O 1
ATOM 884 N N . GLU B 1 58 ? 9.556 53.233 55.657 1.00 50.27 58 GLU B N 1
ATOM 885 C CA . GLU B 1 58 ? 9.284 52.680 56.977 1.00 51.95 58 GLU B CA 1
ATOM 886 C C . GLU B 1 58 ? 7.793 52.583 57.301 1.00 51.88 58 GLU B C 1
ATOM 887 O O . GLU B 1 58 ? 7.328 51.568 57.821 1.00 50.56 58 GLU B O 1
ATOM 893 N N . VAL B 1 59 ? 7.050 53.641 56.985 1.00 52.61 59 VAL B N 1
ATOM 894 C CA . VAL B 1 59 ? 5.613 53.693 57.249 1.00 52.75 59 VAL B CA 1
ATOM 895 C C . VAL B 1 59 ? 4.816 52.427 56.919 1.00 52.69 59 VAL B C 1
ATOM 896 O O . VAL B 1 59 ? 4.096 51.911 57.774 1.00 53.17 59 VAL B O 1
ATOM 900 N N . LYS B 1 60 ? 4.945 51.922 55.694 1.00 52.06 60 LYS B N 1
ATOM 901 C CA . LYS B 1 60 ? 4.184 50.741 55.285 1.00 52.35 60 LYS B CA 1
ATOM 902 C C . LYS B 1 60 ? 4.445 49.462 56.090 1.00 51.50 60 LYS B C 1
ATOM 903 O O . LYS B 1 60 ? 3.701 48.486 55.966 1.00 50.88 60 LYS B O 1
ATOM 909 N N . LEU B 1 61 ? 5.490 49.459 56.913 1.00 49.93 61 LEU B N 1
ATOM 910 C CA . LEU B 1 61 ? 5.801 48.287 57.730 1.00 49.36 61 LEU B CA 1
ATOM 911 C C . LEU B 1 61 ? 5.066 48.378 59.064 1.00 49.32 61 LEU B C 1
ATOM 912 O O . LEU B 1 61 ? 5.078 47.439 59.864 1.00 48.48 61 LEU B O 1
ATOM 917 N N . GLU B 1 62 ? 4.432 49.523 59.294 1.00 48.96 62 GLU B N 1
ATOM 918 C CA . GLU B 1 62 ? 3.669 49.760 60.513 1.00 48.86 62 GLU B CA 1
ATOM 919 C C . GLU B 1 62 ? 2.306 49.083 60.438 1.00 48.85 62 GLU B C 1
ATOM 920 O O . GLU B 1 62 ? 1.663 48.948 61.501 1.00 49.07 62 GLU B O 1
#

Organism: Chromobacterium violaceum (strain ATCC 12472 / DSM 30191 / JCM 1249 / CCUG 213 / NBRC 12614 / NCIMB 9131 / NCTC 9757 / MK) (NCBI:txid243365)

InterPro domains:
  IPR005651 Trm112-like [MF_01187] (1-54)
  IPR005651 Trm112-like [PF03966] (2-41)

CATH classification: 2.20.25.10

B-factor: mean 31.69, std 11.13, range [13.34, 59.81]

Radius of gyration: 14.27 Å; Cα contacts (8 Å, |Δi|>4): 197; chains: 2; bounding box: 29×46×25 Å